Protein AF-A0A3D5LIE0-F1 (afdb_monomer_lite)

Sequence (98 aa):
VHRIGRTGRAGRKGRSFTFANSREIYKIREIERVCHTTITEKKLPGAAKVLKAKADKYLNKAWELHEHEDIELMKSFLQRKMEEEGCDALELAAAMLK

Radius of gyration: 22.94 Å; chains: 1; bounding box: 49×24×56 Å

pLDDT: mean 92.0, std 5.98, range [66.25, 96.62]

Foldseek 3Di:
DVVQVVACPPVRDGDDDDDDDPVCVVVQVVCCVVVVHHDDDDDDDDPVVVLVVQLVVVVVVVVVCVVPDDCVVVVVVLVVVCVVVVHDPVVVVVVVSD

Secondary structure (DSSP, 8-state):
-TTGGGSS-TT----------GGGHHHHHHHHHHHT------PPPPHHHHHHHHHHHHHHHHHHHTTTS-HHHHHHHHHHHHHHHT--HHHHHHHHT-

Structure (mmCIF, N/CA/C/O backbone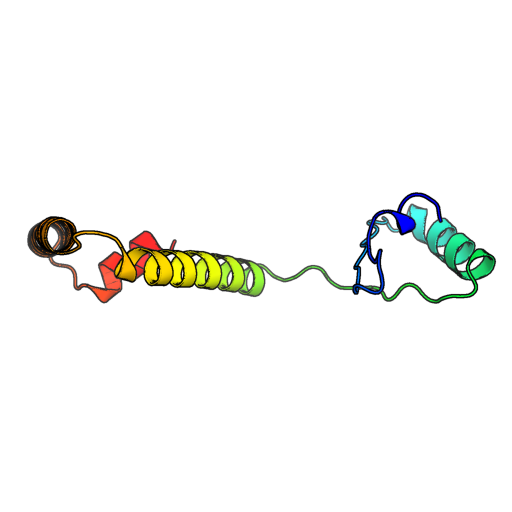):
data_AF-A0A3D5LIE0-F1
#
_entry.id   AF-A0A3D5LIE0-F1
#
loop_
_atom_site.group_PDB
_atom_site.id
_atom_site.type_symbol
_atom_site.label_atom_id
_atom_site.label_alt_id
_atom_site.label_comp_id
_atom_site.label_asym_id
_atom_site.label_entity_id
_atom_site.label_seq_id
_atom_site.pdbx_PDB_ins_code
_atom_site.Cartn_x
_atom_site.Cartn_y
_atom_site.Cartn_z
_atom_site.occupancy
_atom_site.B_iso_or_equiv
_atom_site.auth_seq_id
_atom_site.auth_comp_id
_atom_site.auth_asym_id
_atom_site.auth_atom_id
_atom_site.pdbx_PDB_model_num
ATOM 1 N N . VAL A 1 1 ? 21.714 2.144 -16.023 1.00 81.19 1 VAL A N 1
ATOM 2 C CA . VAL A 1 1 ? 21.792 0.969 -15.111 1.00 81.19 1 VAL A CA 1
ATOM 3 C C . VAL A 1 1 ? 22.140 1.311 -13.645 1.00 81.19 1 VAL A C 1
ATOM 5 O O . VAL A 1 1 ? 21.615 0.661 -12.749 1.00 81.19 1 VAL A O 1
ATOM 8 N N . HIS A 1 2 ? 22.933 2.350 -13.331 1.00 93.00 2 HIS A N 1
ATOM 9 C CA . HIS A 1 2 ? 23.396 2.629 -11.947 1.00 93.00 2 HIS A CA 1
ATOM 10 C C . HIS A 1 2 ? 22.310 2.761 -10.861 1.00 93.00 2 HIS A C 1
ATOM 12 O O . HIS A 1 2 ? 22.542 2.361 -9.717 1.00 93.00 2 HIS A O 1
ATOM 18 N N . ARG A 1 3 ? 21.134 3.309 -11.205 1.00 94.62 3 ARG A N 1
ATOM 19 C CA . ARG A 1 3 ? 20.023 3.504 -10.258 1.00 94.62 3 ARG A CA 1
ATOM 20 C C . ARG A 1 3 ? 19.377 2.183 -9.841 1.00 94.62 3 ARG A C 1
ATOM 22 O O . ARG A 1 3 ? 19.215 1.933 -8.652 1.00 94.62 3 ARG A O 1
ATOM 29 N N . ILE A 1 4 ? 19.053 1.319 -10.803 1.00 94.00 4 ILE A N 1
ATOM 30 C CA . ILE A 1 4 ? 18.371 0.049 -10.518 1.00 94.00 4 ILE A CA 1
ATOM 31 C C . ILE A 1 4 ? 19.287 -0.949 -9.791 1.00 94.00 4 ILE A C 1
ATOM 33 O O . ILE A 1 4 ? 18.812 -1.705 -8.953 1.00 94.00 4 ILE A O 1
ATOM 37 N N . GLY A 1 5 ? 20.611 -0.861 -9.983 1.00 93.31 5 GLY A N 1
ATOM 38 C CA . GLY A 1 5 ? 21.609 -1.663 -9.252 1.00 93.31 5 GLY A CA 1
ATOM 39 C C . GLY A 1 5 ? 21.769 -1.320 -7.758 1.00 93.31 5 GLY A C 1
ATOM 40 O O . GLY A 1 5 ? 22.708 -1.779 -7.101 1.00 93.31 5 GLY A O 1
ATOM 41 N N . ARG A 1 6 ? 20.905 -0.463 -7.198 1.00 95.25 6 ARG A N 1
ATOM 42 C CA . ARG A 1 6 ? 20.843 -0.183 -5.752 1.00 95.25 6 ARG A CA 1
ATOM 43 C C . ARG A 1 6 ? 19.980 -1.197 -4.990 1.00 95.25 6 ARG A C 1
ATOM 45 O O . ARG A 1 6 ? 20.156 -1.327 -3.786 1.00 95.25 6 ARG A O 1
ATOM 52 N N . THR A 1 7 ? 19.111 -1.945 -5.673 1.00 96.00 7 THR A N 1
ATOM 53 C CA . THR A 1 7 ? 18.356 -3.082 -5.109 1.00 96.00 7 THR A CA 1
ATOM 54 C C . THR A 1 7 ? 18.932 -4.417 -5.605 1.00 96.00 7 THR A C 1
ATOM 56 O O . THR A 1 7 ? 19.808 -4.423 -6.464 1.00 96.00 7 THR A O 1
ATOM 59 N N . GLY A 1 8 ? 18.463 -5.548 -5.067 1.00 94.56 8 GLY A N 1
ATOM 60 C CA . GLY A 1 8 ? 18.810 -6.886 -5.571 1.00 94.56 8 GLY A CA 1
ATOM 61 C C . GLY A 1 8 ? 20.271 -7.315 -5.363 1.00 94.56 8 GLY A C 1
ATOM 62 O O . GLY A 1 8 ? 20.858 -7.960 -6.226 1.00 94.56 8 GLY A O 1
ATOM 63 N N . ARG A 1 9 ? 20.892 -6.899 -4.251 1.00 95.00 9 ARG A N 1
ATOM 64 C CA . ARG A 1 9 ? 22.304 -7.176 -3.922 1.00 95.00 9 ARG A CA 1
ATOM 65 C C . ARG A 1 9 ? 22.460 -8.440 -3.074 1.00 95.00 9 ARG A C 1
ATOM 67 O O . ARG A 1 9 ? 21.496 -8.893 -2.463 1.00 95.00 9 ARG A O 1
ATOM 74 N N . ALA A 1 10 ? 23.683 -8.973 -3.011 1.00 94.94 10 ALA A N 1
ATOM 75 C CA . ALA A 1 10 ? 24.031 -10.151 -2.205 1.00 94.94 10 ALA A CA 1
ATOM 76 C C . ALA A 1 10 ? 23.118 -11.365 -2.483 1.00 94.94 10 ALA A C 1
ATOM 78 O O . ALA A 1 10 ? 22.611 -12.001 -1.564 1.00 94.94 10 ALA A O 1
ATOM 79 N N . GLY A 1 11 ? 22.827 -11.625 -3.764 1.00 93.31 11 GLY A N 1
ATOM 80 C CA . GLY A 1 11 ? 21.957 -12.726 -4.199 1.00 93.31 11 GLY A CA 1
ATOM 81 C C . GLY A 1 11 ? 20.470 -12.561 -3.855 1.00 93.31 11 GLY A C 1
ATOM 82 O O . GLY A 1 11 ? 19.668 -13.438 -4.167 1.00 93.31 11 GLY A O 1
ATOM 83 N N . ARG A 1 12 ? 20.064 -11.449 -3.228 1.00 96.25 12 ARG A N 1
ATOM 84 C CA . ARG A 1 12 ? 18.663 -11.193 -2.874 1.00 96.25 12 ARG A CA 1
ATOM 85 C C . ARG A 1 12 ? 17.889 -10.652 -4.069 1.00 96.25 12 ARG A C 1
ATOM 87 O O . ARG A 1 12 ? 18.421 -9.914 -4.893 1.00 96.25 12 ARG A O 1
ATOM 94 N N . LYS A 1 13 ? 16.591 -10.958 -4.133 1.00 96.50 13 LYS A N 1
ATOM 95 C CA . LYS A 1 13 ? 15.687 -10.380 -5.138 1.00 96.50 13 LYS A CA 1
ATOM 96 C C . LYS A 1 13 ? 15.480 -8.886 -4.874 1.00 96.50 13 LYS A C 1
ATOM 98 O O . LYS A 1 13 ? 15.300 -8.465 -3.734 1.00 96.50 13 LYS A O 1
ATOM 103 N N . GLY A 1 14 ? 15.471 -8.093 -5.942 1.00 95.31 14 GLY A N 1
ATOM 104 C CA . GLY A 1 14 ? 15.196 -6.657 -5.919 1.00 95.31 14 GLY A CA 1
ATOM 105 C C . GLY A 1 14 ? 14.101 -6.290 -6.911 1.00 95.31 14 GLY A C 1
ATOM 106 O O . GLY A 1 14 ? 13.864 -7.008 -7.879 1.00 95.31 14 GLY A O 1
ATOM 107 N N . ARG A 1 15 ? 13.414 -5.174 -6.669 1.00 94.88 15 ARG A N 1
ATOM 108 C CA . ARG A 1 15 ? 12.410 -4.621 -7.588 1.00 94.88 15 ARG A CA 1
ATOM 109 C C . ARG A 1 15 ? 12.674 -3.137 -7.790 1.00 94.88 15 ARG A C 1
ATOM 111 O O . ARG A 1 15 ? 12.962 -2.430 -6.828 1.00 94.88 15 ARG A O 1
ATOM 118 N N . SER A 1 16 ? 12.556 -2.674 -9.028 1.00 94.75 16 SER A N 1
ATOM 119 C CA . SER A 1 16 ? 12.623 -1.260 -9.382 1.00 94.75 16 SER A CA 1
ATOM 120 C C . SER A 1 16 ? 11.425 -0.904 -10.249 1.00 94.75 16 SER A C 1
ATOM 122 O O . SER A 1 16 ? 11.005 -1.700 -11.087 1.00 94.75 16 SER A O 1
ATOM 124 N N . PHE A 1 17 ? 10.876 0.284 -10.023 1.00 95.19 17 PHE A N 1
ATOM 125 C CA . PHE A 1 17 ? 9.764 0.833 -10.782 1.00 95.19 17 PHE A CA 1
ATOM 126 C C . PHE A 1 17 ? 10.204 2.176 -11.354 1.00 95.19 17 PHE A C 1
ATOM 128 O O . PHE A 1 17 ? 10.846 2.968 -10.662 1.00 95.19 17 PHE A O 1
ATOM 135 N N . THR A 1 18 ? 9.873 2.414 -12.618 1.00 93.94 18 THR A N 1
ATOM 136 C CA . THR A 1 18 ? 10.115 3.687 -13.301 1.00 93.94 18 THR A CA 1
ATOM 137 C C . THR A 1 18 ? 8.766 4.259 -13.695 1.00 93.94 18 THR A C 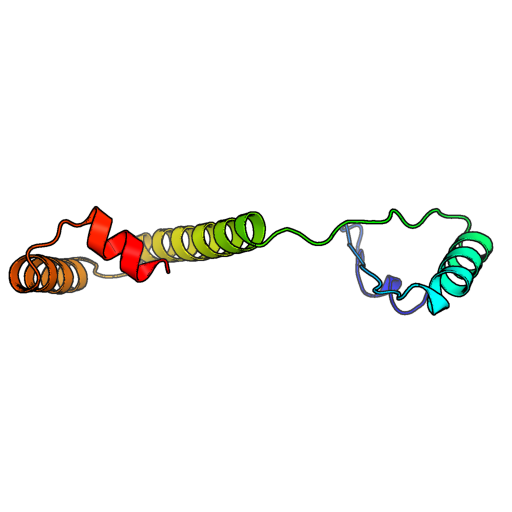1
ATOM 139 O O . THR A 1 18 ? 7.948 3.546 -14.270 1.00 93.94 18 THR A O 1
ATOM 142 N N . PHE A 1 19 ? 8.525 5.524 -13.366 1.00 95.12 19 PHE A N 1
ATOM 143 C CA . PHE A 1 19 ? 7.373 6.255 -13.876 1.00 95.12 19 PHE A CA 1
ATOM 144 C C . PHE A 1 19 ? 7.774 6.963 -15.162 1.00 95.12 19 PHE A C 1
ATOM 146 O O . PHE A 1 19 ? 8.865 7.524 -15.242 1.00 95.12 19 PHE A O 1
ATOM 153 N N . ALA A 1 20 ? 6.895 6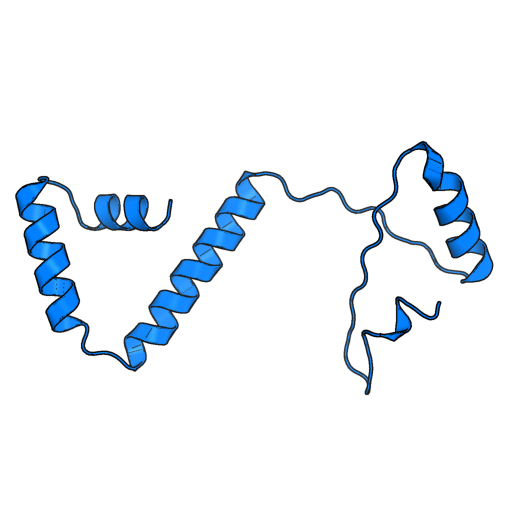.897 -16.153 1.00 93.88 20 ALA A N 1
ATOM 154 C CA . ALA A 1 20 ? 7.059 7.556 -17.433 1.00 93.88 20 ALA A CA 1
ATOM 155 C C . ALA A 1 20 ? 5.701 8.094 -17.874 1.00 93.88 20 ALA A C 1
ATOM 157 O O . ALA A 1 20 ? 4.673 7.443 -17.676 1.00 93.88 20 ALA A O 1
ATOM 158 N N . ASN A 1 21 ? 5.698 9.278 -18.470 1.00 94.94 21 ASN A N 1
ATOM 159 C CA . ASN A 1 21 ? 4.528 9.806 -19.163 1.00 94.94 21 ASN A CA 1
ATOM 160 C C . ASN A 1 21 ? 4.550 9.414 -20.653 1.00 94.94 21 ASN A C 1
ATOM 162 O O . ASN A 1 21 ? 5.537 8.880 -21.164 1.00 94.94 21 ASN A O 1
ATOM 166 N N . SER A 1 22 ? 3.475 9.725 -21.384 1.00 94.44 22 SER A N 1
ATOM 167 C CA . SER A 1 22 ? 3.350 9.376 -22.808 1.00 94.44 22 SER A CA 1
ATOM 168 C C . SER A 1 22 ? 4.471 9.950 -23.682 1.00 94.44 22 SER A C 1
ATOM 170 O O . SER A 1 22 ? 4.856 9.330 -24.671 1.00 94.44 22 SER A O 1
ATOM 172 N N . ARG A 1 23 ? 5.033 11.112 -23.317 1.00 96.50 23 ARG A N 1
ATOM 173 C CA . ARG A 1 23 ? 6.141 11.742 -24.052 1.00 96.50 23 ARG A CA 1
ATOM 174 C C . ARG A 1 23 ? 7.480 11.059 -23.779 1.00 96.50 23 ARG A C 1
ATOM 176 O O . ARG A 1 23 ? 8.410 11.265 -24.539 1.00 96.50 23 ARG A O 1
ATOM 183 N N . GLU A 1 24 ? 7.599 10.246 -22.733 1.00 96.62 24 GLU A N 1
ATOM 184 C CA . GLU A 1 24 ? 8.850 9.595 -22.320 1.00 96.62 24 GLU A CA 1
ATOM 185 C C . GLU A 1 24 ? 8.966 8.138 -22.782 1.00 96.62 24 GLU A C 1
ATOM 187 O O . GLU A 1 24 ? 10.014 7.521 -22.602 1.00 96.62 24 GLU A O 1
ATOM 192 N N . ILE A 1 25 ? 7.936 7.583 -23.429 1.00 94.81 25 ILE A N 1
ATOM 193 C CA . ILE A 1 25 ? 7.914 6.181 -23.878 1.00 94.81 25 ILE A CA 1
ATOM 194 C C . ILE A 1 25 ? 9.088 5.847 -24.810 1.00 94.81 25 ILE A C 1
ATOM 196 O O . ILE A 1 25 ? 9.640 4.748 -24.741 1.00 94.81 25 ILE A O 1
ATOM 200 N N . TYR A 1 26 ? 9.534 6.792 -25.643 1.00 95.75 26 TYR A N 1
ATOM 201 C CA . TYR A 1 26 ? 10.704 6.575 -26.501 1.00 95.75 26 TYR A CA 1
ATOM 202 C C . TYR A 1 26 ? 11.990 6.333 -25.690 1.00 95.75 26 TYR A C 1
ATOM 204 O O . TYR A 1 26 ? 12.810 5.509 -26.094 1.00 95.75 26 TYR A O 1
ATOM 212 N N . LYS A 1 27 ? 12.133 6.980 -24.521 1.00 95.75 27 LYS A N 1
ATOM 213 C CA . LYS A 1 27 ? 13.269 6.784 -23.605 1.00 95.75 27 LYS A CA 1
ATOM 214 C C . LYS A 1 27 ? 13.232 5.393 -22.980 1.00 95.75 27 LYS A C 1
ATOM 216 O O . LYS A 1 27 ? 14.274 4.767 -22.824 1.00 95.75 27 LYS A O 1
ATOM 221 N N . ILE A 1 28 ? 12.040 4.881 -22.661 1.00 95.44 28 ILE A N 1
ATOM 222 C CA . ILE A 1 28 ? 11.878 3.502 -22.179 1.00 95.44 28 ILE A CA 1
ATOM 223 C C . ILE A 1 28 ? 12.357 2.513 -23.248 1.00 95.44 28 ILE A C 1
ATOM 225 O O . ILE A 1 28 ? 13.215 1.686 -22.955 1.00 95.44 28 ILE A O 1
ATOM 229 N N . ARG A 1 29 ? 11.923 2.677 -24.505 1.00 95.06 29 ARG A N 1
ATOM 230 C CA . ARG A 1 29 ? 12.365 1.828 -25.631 1.00 95.06 29 ARG A CA 1
ATOM 231 C C . ARG A 1 29 ? 13.868 1.906 -25.900 1.00 95.06 29 ARG A C 1
ATOM 233 O O . ARG A 1 29 ? 14.469 0.962 -26.403 1.00 95.06 29 ARG A O 1
ATOM 240 N N . GLU A 1 30 ? 14.489 3.055 -25.655 1.00 96.44 30 GLU A N 1
ATOM 241 C CA . GLU A 1 30 ? 15.944 3.208 -25.737 1.00 96.44 30 GLU A CA 1
ATOM 242 C C . GLU A 1 30 ? 16.655 2.430 -24.624 1.00 96.44 30 GLU A C 1
ATOM 244 O O . GLU A 1 30 ? 17.577 1.667 -24.906 1.00 96.44 30 GLU A O 1
ATOM 249 N N . ILE A 1 31 ? 16.179 2.547 -23.382 1.00 94.94 31 ILE A N 1
ATOM 250 C CA . ILE A 1 31 ? 16.715 1.795 -22.241 1.00 94.94 31 ILE A CA 1
ATOM 251 C C . ILE A 1 31 ? 16.599 0.286 -22.482 1.00 94.94 31 ILE A C 1
ATOM 253 O O . ILE A 1 31 ? 17.569 -0.430 -22.246 1.00 94.94 31 ILE A O 1
ATOM 257 N N . GLU A 1 32 ? 15.453 -0.193 -22.969 1.00 95.44 32 GLU A N 1
ATOM 258 C CA . GLU A 1 32 ? 15.236 -1.608 -23.299 1.00 95.44 32 GLU A CA 1
ATOM 259 C C . GLU A 1 32 ? 16.220 -2.116 -24.360 1.00 95.44 32 GLU A C 1
ATOM 261 O O . GLU A 1 32 ? 16.810 -3.183 -24.187 1.00 95.44 32 GLU A O 1
ATOM 266 N N . ARG A 1 33 ? 16.456 -1.326 -25.422 1.00 96.38 33 ARG A N 1
ATOM 267 C CA . ARG A 1 33 ? 17.433 -1.646 -26.477 1.00 96.38 33 ARG A CA 1
ATOM 268 C C . ARG A 1 33 ? 18.854 -1.749 -25.932 1.00 96.38 33 ARG A C 1
ATOM 270 O O . ARG A 1 33 ? 19.535 -2.723 -26.224 1.00 96.38 33 ARG A O 1
ATOM 277 N N . VAL A 1 34 ? 19.285 -0.772 -25.133 1.00 95.69 34 VAL A N 1
ATOM 278 C CA . VAL A 1 34 ? 20.641 -0.737 -24.553 1.00 95.69 34 VAL A CA 1
ATOM 279 C C . VAL A 1 34 ? 20.840 -1.838 -23.509 1.00 95.69 34 VAL A C 1
ATOM 281 O O . VAL A 1 34 ? 21.930 -2.386 -23.383 1.00 95.69 34 VAL A O 1
ATOM 284 N N . CYS A 1 35 ? 19.802 -2.160 -22.736 1.00 93.44 35 CYS A N 1
ATOM 285 C CA . CYS A 1 35 ? 19.885 -3.145 -21.657 1.00 93.44 35 CYS A CA 1
ATOM 286 C C . CYS A 1 35 ? 19.527 -4.572 -22.101 1.00 93.44 35 CYS A C 1
ATOM 288 O O . CYS A 1 35 ? 19.590 -5.476 -21.271 1.00 93.44 35 CYS A O 1
ATOM 290 N N . HIS A 1 36 ? 19.118 -4.772 -23.359 1.00 94.69 36 HIS A N 1
ATOM 291 C CA . HIS A 1 36 ? 18.638 -6.049 -23.902 1.00 94.69 36 HIS A CA 1
ATOM 292 C C . HIS A 1 36 ? 17.576 -6.725 -23.020 1.00 94.69 36 HIS A C 1
ATOM 294 O O . HIS A 1 36 ? 17.615 -7.926 -22.757 1.00 94.69 36 HIS A O 1
ATOM 300 N N . THR A 1 37 ? 16.623 -5.938 -22.520 1.00 92.81 37 THR A N 1
ATOM 301 C CA . THR A 1 37 ? 15.571 -6.423 -21.623 1.00 92.81 37 THR A CA 1
ATOM 302 C C . THR A 1 37 ? 14.278 -5.655 -21.840 1.00 92.81 37 THR A C 1
ATOM 304 O O . THR A 1 37 ? 14.314 -4.488 -22.214 1.00 92.81 37 THR A O 1
ATOM 307 N N . THR A 1 38 ? 13.142 -6.297 -21.582 1.00 94.25 38 THR A N 1
ATOM 308 C CA . THR A 1 38 ? 11.819 -5.671 -21.667 1.00 94.25 38 THR A CA 1
ATOM 309 C C . THR A 1 38 ? 11.361 -5.188 -20.296 1.00 94.25 38 THR A C 1
ATOM 311 O O . THR A 1 38 ? 11.366 -5.948 -19.323 1.00 94.25 38 THR A O 1
ATOM 314 N N . ILE A 1 39 ? 10.902 -3.946 -20.218 1.00 94.44 39 ILE A N 1
ATOM 315 C CA . ILE A 1 39 ? 10.306 -3.346 -19.031 1.00 94.44 39 ILE A CA 1
ATOM 316 C C . ILE A 1 39 ? 8.796 -3.579 -19.100 1.00 94.44 39 ILE A C 1
ATOM 318 O O . ILE A 1 39 ? 8.083 -2.973 -19.894 1.00 94.44 39 ILE A O 1
ATOM 322 N N . THR A 1 40 ? 8.284 -4.459 -18.241 1.00 94.44 40 THR A N 1
ATOM 323 C CA . THR A 1 40 ? 6.847 -4.746 -18.185 1.00 94.44 40 THR A CA 1
ATOM 324 C C . THR A 1 40 ? 6.070 -3.549 -17.641 1.00 94.44 40 THR A C 1
ATOM 326 O O . THR A 1 40 ? 6.259 -3.149 -16.488 1.00 94.44 40 THR A O 1
ATOM 329 N N . GLU A 1 41 ? 5.143 -3.021 -18.439 1.00 93.12 41 GLU A N 1
ATOM 330 C CA . GLU A 1 41 ? 4.195 -2.015 -17.974 1.00 93.12 41 GLU A CA 1
ATOM 331 C C . GLU A 1 41 ? 3.294 -2.601 -16.878 1.00 93.12 41 GLU A C 1
ATOM 333 O O . GLU A 1 41 ? 2.746 -3.701 -16.999 1.00 93.12 41 GLU A O 1
ATOM 338 N N . LYS A 1 42 ? 3.120 -1.851 -15.787 1.00 92.62 42 LYS A N 1
ATOM 339 C CA . LYS A 1 42 ? 2.150 -2.181 -14.745 1.00 92.62 42 LYS A CA 1
ATOM 340 C C . LYS A 1 42 ? 1.165 -1.047 -14.565 1.00 92.62 42 LYS A C 1
ATOM 342 O O . LYS A 1 42 ? 1.553 0.091 -14.322 1.00 92.62 42 LYS A O 1
ATOM 347 N N . LYS A 1 43 ? -0.118 -1.404 -14.570 1.00 90.94 43 LYS A N 1
ATOM 348 C CA . LYS A 1 43 ? -1.181 -0.503 -14.136 1.00 90.94 43 LYS A CA 1
ATOM 349 C C . LYS A 1 43 ? -1.037 -0.218 -12.645 1.00 90.94 43 LYS A C 1
ATOM 351 O O . LYS A 1 43 ? -0.724 -1.117 -11.856 1.00 90.94 43 LYS A O 1
ATOM 356 N N . LEU A 1 44 ? -1.294 1.031 -12.268 1.00 91.31 44 LEU A N 1
ATOM 357 C CA . LEU A 1 44 ? -1.392 1.408 -10.865 1.00 91.31 44 LEU A CA 1
ATOM 358 C C . LEU A 1 44 ? -2.531 0.624 -10.193 1.00 91.31 44 LEU A C 1
ATOM 360 O O . LEU A 1 44 ? -3.545 0.332 -10.835 1.00 91.31 44 LEU A O 1
ATOM 364 N N . PRO A 1 45 ? -2.375 0.243 -8.914 1.00 93.56 45 PRO A N 1
ATOM 365 C CA . PRO A 1 45 ? -3.459 -0.383 -8.176 1.00 93.56 45 PRO A CA 1
ATOM 366 C C . PRO A 1 45 ? -4.638 0.591 -8.067 1.00 93.56 45 PRO A C 1
ATOM 368 O O . PRO A 1 45 ? -4.451 1.767 -7.766 1.00 93.56 45 PRO A O 1
ATOM 371 N N . GLY A 1 46 ? -5.855 0.093 -8.283 1.00 96.25 46 GLY A N 1
ATOM 372 C CA . GLY A 1 46 ? -7.066 0.873 -8.032 1.00 96.25 46 GLY A CA 1
ATOM 373 C C . GLY A 1 46 ? -7.275 1.156 -6.541 1.00 96.25 46 GLY A C 1
ATOM 374 O O . GLY A 1 46 ? -6.688 0.487 -5.682 1.00 96.25 46 GLY A O 1
ATOM 375 N N . ALA A 1 47 ? -8.162 2.106 -6.236 1.00 95.00 47 ALA A N 1
ATOM 376 C CA . ALA A 1 47 ? -8.452 2.551 -4.870 1.00 95.00 47 ALA A CA 1
ATOM 377 C C . ALA A 1 47 ? -8.796 1.390 -3.918 1.00 95.00 47 ALA A C 1
ATOM 379 O O . ALA A 1 47 ? -8.227 1.307 -2.834 1.00 95.00 47 ALA A O 1
ATOM 380 N N . ALA A 1 48 ? -9.624 0.434 -4.354 1.00 94.06 48 ALA A N 1
ATOM 381 C CA . ALA A 1 48 ? -9.995 -0.734 -3.549 1.00 94.06 48 ALA A CA 1
ATOM 382 C C . ALA A 1 48 ? -8.784 -1.593 -3.137 1.00 94.06 48 ALA A C 1
ATOM 384 O O . ALA A 1 48 ? -8.697 -2.058 -2.003 1.00 94.06 48 ALA A O 1
ATOM 385 N N . LYS A 1 49 ? -7.804 -1.771 -4.034 1.00 94.81 49 LYS A N 1
ATOM 386 C CA . LYS A 1 49 ? -6.593 -2.551 -3.740 1.00 94.81 49 LYS A CA 1
ATOM 387 C C . LYS A 1 49 ? -5.672 -1.818 -2.767 1.00 94.81 49 LYS A C 1
ATOM 389 O O . LYS A 1 49 ? -5.036 -2.458 -1.935 1.00 94.81 49 LYS A O 1
ATOM 394 N N . VAL A 1 50 ? -5.607 -0.490 -2.869 1.00 94.50 50 VAL A N 1
ATOM 395 C CA . VAL A 1 50 ? -4.868 0.348 -1.916 1.00 94.50 50 VAL A CA 1
ATOM 396 C C . VAL A 1 50 ? -5.531 0.305 -0.543 1.00 94.50 50 VAL A C 1
ATOM 398 O O . VAL A 1 50 ? -4.832 0.117 0.448 1.00 94.50 50 VAL A O 1
ATOM 401 N N . LEU A 1 51 ? -6.860 0.428 -0.486 1.00 93.19 51 LEU A N 1
ATOM 402 C CA . LEU A 1 51 ? -7.625 0.351 0.757 1.00 93.19 51 LEU A CA 1
ATOM 403 C C . LEU A 1 51 ? -7.405 -0.994 1.451 1.00 93.19 51 LEU A C 1
ATOM 405 O O . LEU A 1 51 ? -7.025 -1.015 2.616 1.00 93.19 51 LEU A O 1
ATOM 409 N N . LYS A 1 52 ? -7.524 -2.102 0.709 1.00 94.25 52 LYS A N 1
ATOM 410 C CA . LYS A 1 52 ? -7.237 -3.440 1.233 1.00 94.25 52 LYS A CA 1
ATOM 411 C C . LYS A 1 52 ? -5.815 -3.544 1.790 1.00 94.25 52 LYS A C 1
ATOM 413 O O . LYS A 1 52 ? -5.637 -3.959 2.923 1.00 94.25 52 LYS A O 1
ATOM 418 N N . ALA A 1 53 ? -4.805 -3.108 1.032 1.00 94.75 53 ALA A N 1
ATOM 419 C CA . ALA A 1 53 ? -3.415 -3.172 1.486 1.00 94.75 53 ALA A CA 1
ATOM 420 C C . ALA A 1 53 ? -3.153 -2.328 2.749 1.00 94.75 53 ALA A C 1
ATOM 422 O O . ALA A 1 53 ? -2.299 -2.688 3.558 1.00 94.75 53 ALA A O 1
ATOM 423 N N . LYS A 1 54 ? -3.866 -1.206 2.921 1.00 93.25 54 LYS A N 1
ATOM 424 C CA . LYS A 1 54 ? -3.826 -0.418 4.158 1.00 93.25 54 LYS A CA 1
ATOM 425 C C . LYS A 1 54 ? -4.490 -1.172 5.307 1.00 93.25 54 LYS A C 1
ATOM 427 O O . LYS A 1 54 ? -3.847 -1.330 6.337 1.00 93.25 54 LYS A O 1
ATOM 432 N N . ALA A 1 55 ? -5.715 -1.659 5.115 1.00 94.38 55 ALA A N 1
ATOM 433 C CA . ALA A 1 55 ? -6.452 -2.412 6.128 1.00 94.38 55 ALA A CA 1
ATOM 434 C C . ALA A 1 55 ? -5.658 -3.639 6.605 1.00 94.38 55 ALA A C 1
ATOM 436 O O . ALA A 1 55 ? -5.421 -3.774 7.801 1.00 94.38 55 ALA A O 1
ATOM 437 N N . ASP A 1 56 ? -5.133 -4.447 5.676 1.00 95.31 56 ASP A N 1
ATOM 438 C CA . ASP A 1 56 ? -4.293 -5.613 5.981 1.00 95.31 56 ASP A CA 1
ATOM 439 C C . ASP A 1 56 ? -3.070 -5.210 6.827 1.00 95.31 56 ASP A C 1
ATOM 441 O O . ASP A 1 56 ? -2.722 -5.877 7.798 1.00 95.31 56 ASP A O 1
ATOM 445 N N . LYS A 1 57 ? -2.424 -4.081 6.502 1.00 94.06 57 LYS A N 1
ATOM 446 C CA . LYS A 1 57 ? -1.278 -3.571 7.269 1.00 94.06 57 LYS A CA 1
ATOM 447 C C . LYS A 1 57 ? -1.666 -3.183 8.699 1.00 94.06 57 LYS A C 1
ATOM 449 O O . LYS A 1 57 ? -0.904 -3.473 9.618 1.00 94.06 57 LYS A O 1
ATOM 454 N N . TYR A 1 58 ? -2.795 -2.498 8.884 1.00 92.81 58 TYR A N 1
ATOM 455 C CA . TYR A 1 58 ? -3.265 -2.092 10.212 1.00 92.81 58 TYR A CA 1
ATOM 456 C C . TYR A 1 58 ? -3.657 -3.298 11.062 1.00 92.81 58 TYR A C 1
ATOM 458 O O . TYR A 1 58 ? -3.213 -3.392 12.202 1.00 92.81 58 TYR A O 1
ATOM 466 N N . LEU A 1 59 ? -4.414 -4.234 10.489 1.00 92.69 59 LEU A N 1
ATOM 467 C CA . LEU A 1 59 ? -4.844 -5.451 11.173 1.00 92.69 59 LEU A CA 1
ATOM 468 C C . LEU A 1 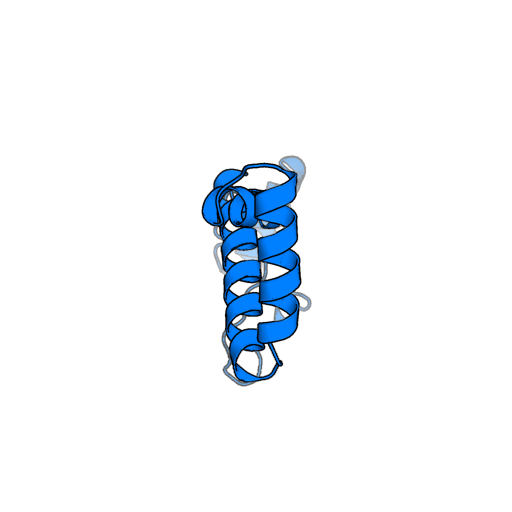59 ? -3.655 -6.313 11.600 1.00 92.69 59 LEU A C 1
ATOM 470 O O . LEU A 1 59 ? -3.586 -6.712 12.757 1.00 92.69 59 LEU A O 1
ATOM 474 N N . ASN A 1 60 ? -2.681 -6.529 10.711 1.00 93.31 60 ASN A N 1
ATOM 475 C CA . ASN A 1 60 ? -1.488 -7.307 11.051 1.00 93.31 60 ASN A CA 1
ATOM 476 C C . ASN A 1 60 ? -0.679 -6.644 12.169 1.00 93.31 60 ASN A C 1
ATOM 478 O O . ASN A 1 60 ? -0.252 -7.319 13.096 1.00 93.31 60 ASN A O 1
ATOM 482 N N . LYS A 1 61 ? -0.519 -5.315 12.125 1.00 89.69 61 LYS A N 1
ATOM 483 C CA . LYS A 1 61 ? 0.177 -4.583 13.189 1.00 89.69 61 LYS A CA 1
ATOM 484 C C . LYS A 1 61 ? -0.569 -4.670 14.525 1.00 89.69 61 LYS A C 1
ATOM 486 O O . LYS A 1 61 ? 0.066 -4.816 15.562 1.00 89.69 61 LYS A O 1
ATOM 491 N N . ALA A 1 62 ? -1.898 -4.560 14.510 1.00 88.31 62 ALA A N 1
ATOM 492 C CA . ALA A 1 62 ? -2.711 -4.720 15.713 1.00 88.31 62 ALA A CA 1
ATOM 493 C C . ALA A 1 62 ? -2.576 -6.138 16.294 1.00 88.31 62 ALA A C 1
ATOM 495 O O . ALA A 1 62 ? -2.485 -6.293 17.507 1.00 88.31 62 ALA A O 1
ATOM 496 N N . TRP A 1 63 ? -2.498 -7.154 15.429 1.00 88.06 63 TRP A N 1
ATOM 497 C CA . TRP A 1 63 ? -2.293 -8.543 15.837 1.00 88.06 63 TRP A CA 1
ATOM 498 C C . TRP A 1 63 ? -0.903 -8.787 16.438 1.00 88.06 63 TRP A C 1
ATOM 500 O O . TRP A 1 63 ? -0.795 -9.457 17.454 1.00 88.06 63 TRP A O 1
ATOM 510 N N . GLU A 1 64 ? 0.151 -8.194 15.870 1.00 87.81 64 GLU A N 1
ATOM 511 C CA . GLU A 1 64 ? 1.512 -8.265 16.430 1.00 87.81 64 GLU A CA 1
ATOM 512 C C . GLU A 1 64 ? 1.602 -7.637 17.834 1.00 87.81 64 GLU A C 1
ATOM 514 O O . GLU A 1 64 ? 2.319 -8.138 18.695 1.00 87.81 64 GLU A O 1
ATOM 519 N N . LEU A 1 65 ? 0.864 -6.551 18.094 1.00 81.31 65 LEU A N 1
ATOM 520 C CA . LEU A 1 65 ? 0.851 -5.890 19.407 1.00 81.31 65 LEU A CA 1
ATOM 521 C C . LEU A 1 65 ? 0.064 -6.669 20.468 1.00 81.31 65 LEU A C 1
ATOM 523 O O . LEU A 1 65 ? 0.358 -6.538 21.657 1.00 81.31 65 LEU A O 1
ATOM 527 N N . HIS A 1 66 ? -0.897 -7.502 20.052 1.00 76.69 66 HIS A N 1
ATOM 528 C CA . HIS A 1 66 ? -1.704 -8.309 20.969 1.00 76.69 66 HIS A CA 1
ATOM 529 C C . HIS A 1 66 ? -0.848 -9.229 21.857 1.00 76.69 66 HIS A C 1
ATOM 531 O O . HIS A 1 66 ? -1.247 -9.562 22.968 1.00 76.69 66 HIS A O 1
ATOM 537 N N . GLU A 1 67 ? 0.342 -9.614 21.396 1.00 69.25 67 GLU A N 1
ATOM 538 C CA . GLU A 1 67 ? 1.232 -10.528 22.116 1.00 69.25 67 GLU A CA 1
ATOM 539 C C . GLU A 1 67 ? 2.061 -9.852 23.228 1.00 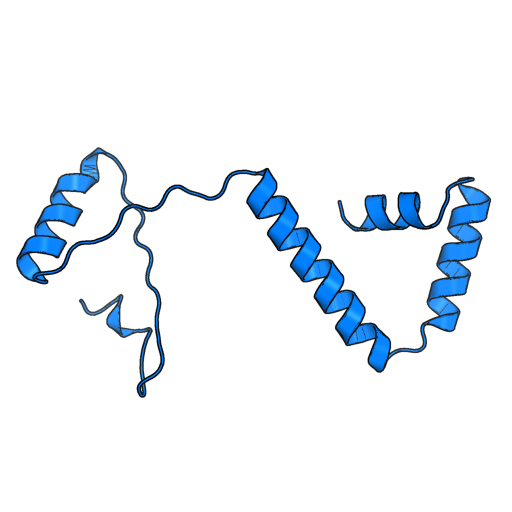69.25 67 GLU A C 1
ATOM 541 O O . GLU A 1 67 ? 2.718 -10.546 24.006 1.00 69.25 67 GLU A O 1
ATOM 546 N N . HIS A 1 68 ? 2.049 -8.515 23.333 1.00 66.25 68 HIS A N 1
ATOM 547 C CA . HIS A 1 68 ? 3.003 -7.774 24.172 1.00 66.25 68 HIS A CA 1
ATOM 548 C C . HIS A 1 68 ? 2.400 -6.734 25.129 1.00 66.25 68 HIS A C 1
ATOM 550 O O . HIS A 1 68 ? 3.119 -6.259 26.010 1.00 66.25 68 HIS A O 1
ATOM 556 N N . GLU A 1 69 ? 1.122 -6.376 24.996 1.00 69.00 69 GLU A N 1
ATOM 557 C CA . GLU A 1 69 ? 0.499 -5.294 25.773 1.00 69.00 69 GLU A CA 1
ATOM 558 C C . GLU A 1 69 ? -0.677 -5.772 26.640 1.00 69.00 69 GLU A C 1
ATOM 560 O O . GLU A 1 69 ? -1.353 -6.753 26.328 1.00 69.00 69 GLU A O 1
ATOM 565 N N . ASP A 1 70 ? -0.940 -5.057 27.740 1.00 72.81 70 ASP A N 1
ATOM 566 C CA . ASP A 1 70 ? -2.102 -5.301 28.599 1.00 72.81 70 ASP A CA 1
ATOM 567 C C . ASP A 1 70 ? -3.371 -4.720 27.955 1.00 72.81 70 ASP A C 1
ATOM 569 O O . ASP A 1 70 ? -3.697 -3.533 28.051 1.00 72.81 70 ASP A O 1
ATOM 573 N N . ILE A 1 71 ? -4.073 -5.585 27.231 1.00 83.75 71 ILE A N 1
ATOM 574 C CA . ILE A 1 71 ? -5.237 -5.233 26.411 1.00 83.75 71 ILE A CA 1
ATOM 575 C C . ILE A 1 71 ? -6.496 -5.050 27.255 1.00 83.75 71 ILE A C 1
ATOM 577 O O . ILE A 1 71 ? -7.488 -4.503 26.769 1.00 83.75 71 ILE A O 1
ATOM 581 N N . GLU A 1 72 ? -6.481 -5.463 28.520 1.00 86.81 72 GLU A N 1
ATOM 582 C CA . GLU A 1 72 ? -7.678 -5.450 29.355 1.00 86.81 72 GLU A CA 1
ATOM 583 C C . GLU A 1 72 ? -8.150 -4.018 29.646 1.00 86.81 72 GLU A C 1
ATOM 585 O O . GLU A 1 72 ? -9.342 -3.714 29.537 1.00 86.81 72 GLU A O 1
ATOM 590 N N . LEU A 1 73 ? -7.211 -3.090 29.867 1.00 85.88 73 LEU A N 1
ATOM 591 C CA . LEU A 1 73 ? -7.528 -1.666 29.984 1.00 85.88 73 LEU A CA 1
ATOM 592 C C . LEU A 1 73 ? -8.137 -1.112 28.685 1.00 85.88 73 LEU A C 1
ATOM 594 O O . LEU A 1 73 ? -9.129 -0.384 28.733 1.00 85.88 73 LEU A O 1
ATOM 598 N N . MET A 1 74 ? -7.595 -1.482 27.522 1.00 87.44 74 MET A N 1
ATOM 599 C CA . MET A 1 74 ? -8.114 -1.023 26.227 1.00 87.44 74 MET A CA 1
ATOM 600 C C . MET A 1 74 ? -9.515 -1.570 25.943 1.00 87.44 74 MET A C 1
ATOM 602 O O . MET A 1 74 ? -10.375 -0.823 25.477 1.00 87.44 74 MET A O 1
ATOM 606 N N . LYS A 1 75 ? -9.791 -2.834 26.293 1.00 89.94 75 LYS A N 1
ATOM 607 C CA . LYS A 1 75 ? -11.143 -3.407 26.209 1.00 89.94 75 LYS A CA 1
ATOM 608 C C . LYS A 1 75 ? -12.141 -2.617 27.047 1.00 89.94 75 LYS A C 1
ATOM 610 O O . LYS A 1 75 ? -13.240 -2.363 26.564 1.00 89.94 75 LYS A O 1
ATOM 615 N N . SER A 1 76 ? -11.758 -2.181 28.251 1.00 92.62 76 SER A N 1
ATOM 616 C CA . SER A 1 76 ? -12.645 -1.387 29.113 1.00 92.62 76 SER A CA 1
ATOM 617 C C . SER A 1 76 ? -13.024 -0.037 28.485 1.00 92.62 76 SER A C 1
ATOM 619 O O . SER A 1 76 ? -14.174 0.393 28.581 1.00 92.62 76 SER A O 1
ATOM 621 N N . PHE A 1 77 ? -12.091 0.612 27.774 1.00 91.62 77 PHE A N 1
ATOM 622 C CA . PHE A 1 77 ? -12.384 1.833 27.021 1.00 91.62 77 PHE A CA 1
ATOM 623 C C . PHE A 1 77 ? -13.306 1.568 25.828 1.00 91.62 77 PHE A C 1
ATOM 625 O O . PHE A 1 77 ? -14.226 2.350 25.594 1.00 91.62 77 PHE A O 1
ATOM 632 N N . LEU A 1 78 ? -13.095 0.464 25.103 1.00 92.50 78 LEU A N 1
ATOM 633 C CA . LEU A 1 78 ? -13.950 0.088 23.975 1.00 92.50 78 LEU A CA 1
ATOM 634 C C . LEU A 1 78 ? -15.375 -0.242 24.431 1.00 92.50 78 LEU A C 1
ATOM 636 O O . LEU A 1 78 ? -16.318 0.260 23.832 1.00 92.50 78 LEU A O 1
ATOM 640 N N . GLN A 1 79 ? -15.537 -1.011 25.512 1.00 94.44 79 GLN A N 1
ATOM 641 C CA . GLN A 1 79 ? -16.849 -1.345 26.080 1.00 94.44 79 GLN A CA 1
ATOM 642 C C . GLN A 1 79 ? -17.638 -0.092 26.456 1.00 94.44 79 GLN A C 1
ATOM 644 O O . GLN A 1 79 ? -18.775 0.068 26.022 1.00 94.44 79 GLN A O 1
ATOM 649 N N . ARG A 1 80 ? -17.007 0.842 27.180 1.00 95.25 80 ARG A N 1
ATOM 650 C CA . ARG A 1 80 ? -17.644 2.117 27.526 1.00 95.25 80 ARG A CA 1
ATOM 651 C C . ARG A 1 80 ? -18.074 2.883 26.278 1.00 95.25 80 ARG A C 1
ATOM 653 O O . ARG A 1 80 ? -19.181 3.404 26.231 1.00 95.25 80 ARG A O 1
ATOM 660 N N . LYS A 1 81 ? -17.215 2.933 25.256 1.00 95.19 81 LYS A N 1
ATOM 661 C CA . LYS A 1 81 ? -17.528 3.663 24.026 1.00 95.19 81 LYS A CA 1
ATOM 662 C C . LYS A 1 81 ? -18.674 3.023 23.238 1.00 95.19 81 LYS A C 1
ATOM 664 O O . LYS A 1 81 ? -19.492 3.745 22.679 1.00 95.19 81 LYS A O 1
ATOM 669 N N . MET A 1 82 ? -18.738 1.692 23.218 1.00 96.44 82 MET A N 1
ATOM 670 C CA . MET A 1 82 ? -19.838 0.939 22.612 1.00 96.44 82 MET A CA 1
ATOM 671 C C . MET A 1 82 ? -21.168 1.212 23.321 1.00 96.44 82 MET A C 1
ATOM 673 O O . MET A 1 82 ? -22.178 1.411 22.654 1.00 96.44 82 MET A O 1
ATOM 677 N N . GLU A 1 83 ? -21.170 1.272 24.656 1.00 95.81 83 GLU A N 1
ATOM 678 C CA . GLU A 1 83 ? -22.361 1.622 25.441 1.00 95.81 83 GLU A CA 1
ATOM 679 C C . GLU A 1 83 ? -22.808 3.072 25.199 1.00 95.81 83 GLU A C 1
ATOM 681 O O . GLU A 1 83 ? -23.996 3.316 25.003 1.00 95.81 83 GLU A O 1
ATOM 686 N N . GLU A 1 84 ? -21.868 4.024 25.176 1.00 95.75 84 GLU A N 1
ATOM 687 C CA . GLU A 1 84 ? -22.148 5.450 24.942 1.00 95.75 84 GLU A CA 1
ATOM 688 C C . GLU A 1 84 ? -22.775 5.717 23.566 1.00 95.75 84 GLU A C 1
ATOM 690 O O . GLU A 1 84 ? -23.706 6.513 23.457 1.00 95.75 84 GLU A O 1
ATOM 695 N N . GLU A 1 85 ? -22.256 5.076 22.516 1.00 94.31 85 GLU A N 1
ATOM 696 C CA . GLU A 1 85 ? -22.698 5.294 21.130 1.00 94.31 85 GLU A CA 1
ATOM 697 C C . GLU A 1 85 ? -23.777 4.294 20.680 1.00 94.31 85 GLU A C 1
ATOM 699 O O . GLU A 1 85 ? -24.334 4.436 19.593 1.00 94.31 85 GLU A O 1
ATOM 704 N N . GLY A 1 86 ? -24.081 3.277 21.495 1.00 94.00 86 GLY A N 1
ATOM 705 C CA . GLY A 1 86 ? -25.042 2.225 21.161 1.00 94.00 86 GLY A CA 1
ATOM 706 C C . GLY A 1 86 ? -24.647 1.399 19.933 1.00 94.00 86 GLY A C 1
ATOM 707 O O . GLY A 1 86 ? -25.526 0.975 19.182 1.00 94.00 86 GLY A O 1
ATOM 708 N N . CYS A 1 87 ? -23.346 1.193 19.709 1.00 94.62 87 CYS A N 1
ATOM 709 C CA . CYS A 1 87 ? -22.812 0.471 18.554 1.00 94.62 87 CYS A CA 1
ATOM 710 C C . CYS A 1 87 ? -22.195 -0.876 18.945 1.00 94.62 87 CYS A C 1
ATOM 712 O O . CYS A 1 87 ? -21.814 -1.108 20.097 1.00 94.62 87 CYS A O 1
ATOM 714 N N . ASP A 1 88 ? -22.085 -1.785 17.976 1.00 95.25 88 ASP A N 1
ATOM 715 C CA . ASP A 1 88 ? -21.416 -3.064 18.194 1.00 95.25 88 ASP A CA 1
ATOM 716 C C . ASP A 1 88 ? -19.892 -2.980 17.963 1.00 95.25 88 ASP A C 1
ATOM 718 O O . ASP A 1 88 ? -19.342 -2.001 17.447 1.00 95.25 88 ASP A O 1
ATOM 722 N N . ALA A 1 89 ? -19.177 -4.032 18.372 1.00 93.44 89 ALA A N 1
ATOM 723 C CA . ALA A 1 89 ? -17.720 -4.075 18.267 1.00 93.44 89 ALA A CA 1
ATOM 724 C C . ALA A 1 89 ? -17.227 -4.062 16.810 1.00 93.44 89 ALA A C 1
ATOM 726 O O . ALA A 1 89 ? -16.129 -3.573 16.537 1.00 93.44 89 ALA A O 1
ATOM 727 N N . LEU A 1 90 ? -18.013 -4.609 15.877 1.00 94.12 90 LEU A N 1
ATOM 728 C CA . LEU A 1 90 ? -17.646 -4.676 14.467 1.00 94.12 90 LEU A CA 1
ATOM 729 C C . LEU A 1 90 ? -17.765 -3.298 13.816 1.00 94.12 90 LEU A C 1
ATOM 731 O O . LEU A 1 90 ? -16.886 -2.909 13.049 1.00 94.12 90 LEU A O 1
ATOM 735 N N . GLU A 1 91 ? -18.812 -2.552 14.148 1.00 93.50 91 GLU A N 1
ATOM 736 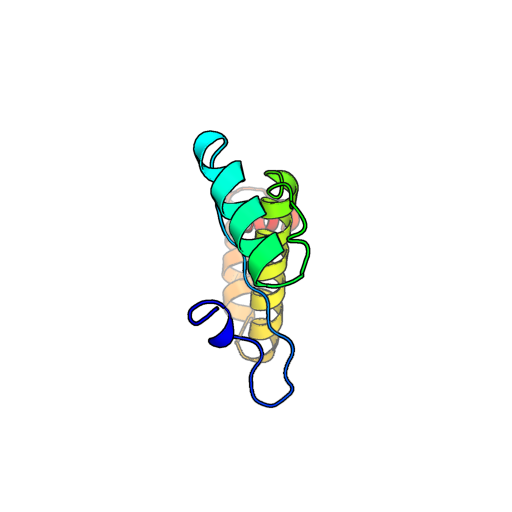C CA . GLU A 1 91 ? -19.036 -1.186 13.693 1.00 93.50 91 GLU A CA 1
ATOM 737 C C . GLU A 1 91 ? -17.935 -0.248 14.198 1.00 93.50 91 GLU A C 1
ATOM 739 O O . GLU A 1 91 ? -17.321 0.476 13.406 1.00 93.50 91 GLU A O 1
ATOM 744 N N . LEU A 1 92 ? -17.592 -0.338 15.488 1.00 93.06 92 LEU A N 1
ATOM 745 C CA . LEU A 1 92 ? -16.491 0.429 16.068 1.00 93.06 92 LEU A CA 1
ATOM 746 C C . LEU A 1 92 ? -15.141 0.068 15.421 1.00 93.06 92 LEU A C 1
ATOM 748 O O . LEU A 1 92 ? -14.383 0.957 15.027 1.00 93.06 92 LEU A O 1
ATOM 752 N N . ALA A 1 93 ? -14.852 -1.223 15.232 1.00 92.12 93 ALA A N 1
ATOM 753 C CA . ALA A 1 93 ? -13.624 -1.673 14.573 1.00 92.12 93 ALA A CA 1
ATOM 754 C C . ALA A 1 93 ? -13.551 -1.232 13.099 1.00 92.12 93 ALA A C 1
ATOM 756 O O . ALA A 1 93 ? -12.488 -0.833 12.618 1.00 92.12 93 ALA A O 1
ATOM 757 N N . ALA A 1 94 ? -14.675 -1.257 12.379 1.00 92.38 94 ALA A N 1
ATOM 758 C CA . ALA A 1 94 ? -14.753 -0.776 11.004 1.00 92.38 94 ALA A CA 1
ATOM 759 C C . ALA A 1 94 ? -14.492 0.736 10.917 1.00 92.38 94 ALA A C 1
ATOM 761 O O . ALA A 1 94 ? -13.795 1.180 10.001 1.00 92.38 94 ALA A O 1
ATOM 762 N N . ALA A 1 95 ? -14.991 1.520 11.877 1.00 91.31 95 ALA A N 1
ATOM 763 C CA . ALA A 1 95 ? -14.709 2.949 11.969 1.00 91.31 95 ALA A CA 1
ATOM 764 C C . ALA A 1 95 ? -13.221 3.228 12.243 1.00 91.31 95 ALA A C 1
ATOM 766 O O . ALA A 1 95 ? -12.646 4.118 11.621 1.00 91.31 95 ALA A O 1
ATOM 767 N N . MET A 1 96 ? -12.577 2.437 13.107 1.00 89.44 96 MET A N 1
ATOM 768 C CA . MET A 1 96 ? -11.140 2.552 13.402 1.00 89.44 96 MET A CA 1
ATOM 769 C C . MET A 1 96 ? -10.234 2.175 12.217 1.00 89.44 96 MET A C 1
ATOM 771 O O . MET A 1 96 ? -9.100 2.644 12.140 1.00 89.44 96 MET A O 1
ATOM 775 N N . LEU A 1 97 ? -10.707 1.311 11.311 1.00 89.00 97 LEU A N 1
ATOM 776 C CA . LEU A 1 97 ? -9.965 0.879 10.118 1.00 89.00 97 LEU A CA 1
ATOM 777 C C . LEU A 1 97 ? -10.036 1.861 8.940 1.00 89.00 97 LEU A C 1
ATOM 779 O O . LEU A 1 97 ? -9.304 1.678 7.961 1.00 89.00 97 LEU A O 1
ATOM 783 N N . LYS A 1 98 ? -10.941 2.839 8.995 1.00 79.19 98 LYS A N 1
ATOM 784 C CA . LYS A 1 98 ? -11.182 3.802 7.917 1.00 79.19 98 LYS A CA 1
ATOM 785 C C . LYS A 1 98 ? -10.114 4.896 7.882 1.00 79.19 98 LYS A C 1
ATOM 787 O O . LYS A 1 98 ? -9.689 5.237 6.751 1.00 79.19 98 LYS A O 1
#